Protein AF-A0AAW6BMZ1-F1 (afdb_monomer)

Sequence (115 aa):
MEERTIYSEIKEWLLESYFMSCRDRRNSEDGWTHESIVADIYDGYTSSFNYPIEYLMLEVVALVLVGGWYPAQVEYHQKEISRLLTENKLDNLLAVVPKEEAEELLHDMNILKLI

Solvent-accessible surface area (backbone atoms only — not comparable to full-atom values): 6854 Å² total; per-residue (Å²): 131,86,81,79,76,51,67,68,55,57,45,47,53,51,51,51,49,48,53,50,50,55,63,76,49,68,78,44,88,83,69,68,45,74,70,54,50,57,50,54,55,53,59,75,49,76,82,71,68,92,49,73,50,46,52,47,45,49,35,52,48,52,41,57,72,48,66,76,77,43,64,72,60,45,53,48,33,55,48,52,44,52,50,51,49,70,79,38,54,62,70,68,51,48,72,82,44,58,67,73,60,46,53,53,53,49,50,54,36,46,77,69,62,78,103

Mean predicted aligned error: 3.28 Å

Radius of gyration: 14.59 Å; Cα contacts (8 Å, |Δi|>4): 82; chains: 1; bounding box: 31×31×43 Å

Foldseek 3Di:
DDDFDFLVNLLVQLVVQLVVLCVVCVVVPVVDDSVNSLVVSLVVCPPVGDALLVVLSSLLSSLVVCVCVDVVSNVVSLVSNVVSCVVDPPCRSCVPPDPVRVVVSVVSCVVVVSD

Structure (mmCIF, N/CA/C/O backbone):
data_AF-A0AAW6BMZ1-F1
#
_entry.id   AF-A0AAW6BMZ1-F1
#
loop_
_atom_site.group_PDB
_atom_site.id
_atom_site.type_symbol
_atom_site.label_atom_id
_atom_site.label_alt_id
_atom_site.label_comp_id
_atom_site.label_asym_id
_atom_site.label_entity_id
_atom_site.label_seq_id
_atom_site.pdbx_PDB_ins_code
_atom_site.Cartn_x
_atom_site.Cartn_y
_atom_site.Cartn_z
_atom_site.occupancy
_atom_site.B_iso_or_equiv
_atom_site.auth_seq_id
_atom_site.auth_comp_id
_atom_site.auth_asym_id
_atom_site.auth_atom_id
_atom_site.pdbx_PDB_model_num
ATOM 1 N N . MET A 1 1 ? -9.159 19.387 14.953 1.00 52.38 1 MET A N 1
ATOM 2 C CA . MET A 1 1 ? -8.662 18.016 14.758 1.00 52.38 1 MET A CA 1
ATOM 3 C C . MET A 1 1 ? -8.776 17.788 13.274 1.00 52.38 1 MET A C 1
ATOM 5 O O . MET A 1 1 ? -9.849 18.061 12.752 1.00 52.38 1 MET A O 1
ATOM 9 N N . GLU A 1 2 ? -7.665 17.505 12.606 1.00 67.38 2 GLU A N 1
ATOM 10 C CA . GLU A 1 2 ? -7.680 17.269 11.163 1.00 67.38 2 GLU A CA 1
ATOM 11 C C . GLU A 1 2 ? -8.430 15.961 10.901 1.00 67.38 2 GLU A C 1
ATOM 13 O O . GLU A 1 2 ? -8.359 15.035 11.713 1.00 67.38 2 GLU A O 1
ATOM 18 N N . GLU A 1 3 ? -9.245 15.934 9.853 1.00 86.56 3 GLU A N 1
ATOM 19 C CA . GLU A 1 3 ? -9.957 14.721 9.469 1.00 86.56 3 GLU A CA 1
ATOM 20 C C . GLU A 1 3 ? -8.964 13.767 8.805 1.00 86.56 3 GLU A C 1
ATOM 22 O O . GLU A 1 3 ? -8.056 14.195 8.094 1.00 86.56 3 GLU A O 1
ATOM 27 N N . ARG A 1 4 ? -9.094 12.479 9.109 1.00 94.69 4 ARG A N 1
ATOM 28 C CA . ARG A 1 4 ? -8.244 11.440 8.539 1.00 94.69 4 ARG A CA 1
ATOM 29 C C . ARG A 1 4 ? -8.700 11.142 7.112 1.00 94.69 4 ARG A C 1
ATOM 31 O O . ARG A 1 4 ? -9.897 11.006 6.887 1.00 94.69 4 ARG A O 1
ATOM 38 N N . THR A 1 5 ? -7.760 10.940 6.201 1.00 96.94 5 THR A N 1
ATOM 39 C CA . THR A 1 5 ? -8.020 10.445 4.844 1.00 96.94 5 THR A CA 1
ATOM 40 C C . THR A 1 5 ? -8.558 9.020 4.906 1.00 96.94 5 THR A C 1
ATOM 42 O O . THR A 1 5 ? -7.949 8.164 5.554 1.00 96.94 5 THR A O 1
ATOM 45 N N . ILE A 1 6 ? -9.679 8.740 4.243 1.00 97.44 6 ILE A N 1
ATOM 46 C CA . ILE A 1 6 ? -10.282 7.400 4.265 1.00 97.44 6 ILE A CA 1
ATOM 47 C C . ILE A 1 6 ? -9.643 6.464 3.227 1.00 97.44 6 ILE A C 1
ATOM 49 O O . ILE A 1 6 ? -8.981 6.881 2.279 1.00 97.44 6 ILE A O 1
ATOM 53 N N . TYR A 1 7 ? -9.836 5.161 3.402 1.00 98.44 7 TYR A N 1
ATOM 54 C CA . TYR A 1 7 ? -9.184 4.100 2.648 1.00 98.44 7 TYR A CA 1
ATOM 55 C C . TYR A 1 7 ? -9.493 4.180 1.157 1.00 98.44 7 TYR A C 1
ATOM 57 O O . TYR A 1 7 ? -8.595 4.035 0.326 1.00 98.44 7 TYR A O 1
ATOM 65 N N 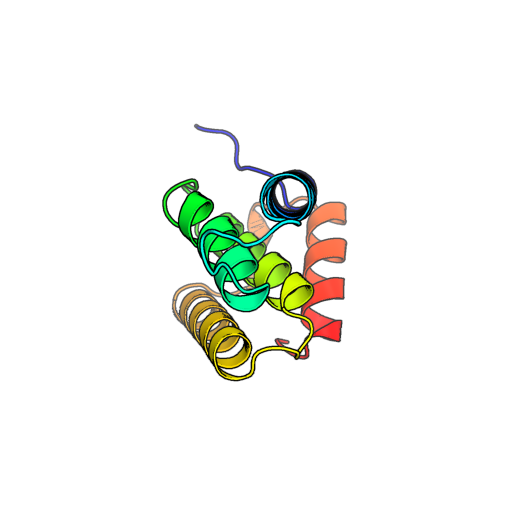. SER A 1 8 ? -10.754 4.456 0.821 1.00 97.88 8 SER A N 1
ATOM 66 C CA . SER A 1 8 ? -11.201 4.617 -0.559 1.00 97.88 8 SER A CA 1
ATOM 67 C C . SER A 1 8 ? -10.571 5.832 -1.237 1.00 97.88 8 SER A C 1
ATOM 69 O O . SER A 1 8 ? -10.238 5.738 -2.413 1.00 97.88 8 SER A O 1
ATOM 71 N N . GLU A 1 9 ? -10.344 6.932 -0.512 1.00 98.06 9 GLU A N 1
ATOM 72 C CA . GLU A 1 9 ? -9.661 8.119 -1.046 1.00 98.06 9 GLU A CA 1
ATOM 73 C C . GLU A 1 9 ? -8.193 7.813 -1.346 1.00 98.06 9 GLU A C 1
ATOM 75 O O . GLU A 1 9 ? -7.727 8.077 -2.449 1.00 98.06 9 GLU A O 1
ATOM 80 N N . ILE A 1 10 ? -7.476 7.172 -0.413 1.00 98.44 10 ILE A N 1
ATOM 81 C CA . ILE A 1 10 ? -6.082 6.751 -0.636 1.00 98.44 10 ILE A CA 1
ATOM 82 C C . ILE A 1 10 ? -5.999 5.819 -1.855 1.00 98.44 10 ILE A C 1
ATOM 84 O O . ILE A 1 10 ? -5.132 5.981 -2.715 1.00 98.44 10 ILE A O 1
ATOM 88 N N . LYS A 1 11 ? -6.931 4.864 -1.962 1.00 98.19 11 LYS A N 1
ATOM 89 C CA . LYS A 1 11 ? -7.040 3.943 -3.099 1.00 98.19 11 LYS A CA 1
ATOM 90 C C . LYS A 1 11 ? -7.277 4.689 -4.415 1.00 98.19 11 LYS A C 1
ATOM 92 O O . LYS A 1 11 ? -6.589 4.412 -5.395 1.00 98.19 11 LYS A O 1
ATOM 97 N N . GLU A 1 12 ? -8.212 5.635 -4.440 1.00 98.31 12 GLU A N 1
ATOM 98 C CA . GLU A 1 12 ? -8.522 6.456 -5.614 1.00 98.31 12 GLU A CA 1
ATOM 99 C C . GLU A 1 12 ? -7.322 7.304 -6.045 1.00 98.31 12 GLU A C 1
ATOM 101 O O . GLU A 1 12 ? -6.945 7.271 -7.215 1.00 98.31 12 GLU A O 1
ATOM 106 N N . TRP A 1 13 ? -6.658 7.977 -5.104 1.00 98.00 13 TRP A N 1
ATOM 107 C CA . TRP A 1 13 ? -5.495 8.822 -5.378 1.00 98.00 13 TRP A CA 1
ATOM 108 C C . TRP A 1 13 ? -4.332 8.041 -5.992 1.00 98.00 13 TRP A C 1
ATOM 110 O O . TRP A 1 13 ? -3.732 8.485 -6.977 1.00 98.00 13 TRP A O 1
ATOM 120 N N . LEU A 1 14 ? -4.028 6.858 -5.449 1.00 97.88 14 LEU A N 1
ATOM 121 C CA . LEU A 1 14 ? -2.978 6.000 -5.994 1.00 97.88 14 LEU A CA 1
ATOM 122 C C . LEU A 1 14 ? -3.359 5.456 -7.378 1.00 97.88 14 LEU A C 1
ATOM 124 O O . LEU A 1 14 ? -2.512 5.435 -8.270 1.00 97.88 14 LEU A O 1
ATOM 128 N N . LEU A 1 15 ? -4.616 5.051 -7.588 1.00 97.75 15 LEU A N 1
ATOM 129 C CA . LEU A 1 15 ? -5.091 4.551 -8.884 1.00 97.75 15 LEU A CA 1
ATOM 130 C C . LEU A 1 15 ? -5.109 5.637 -9.965 1.00 97.75 15 LEU A C 1
ATOM 132 O O . LEU A 1 15 ? -4.737 5.367 -11.110 1.00 97.75 15 LEU A O 1
ATOM 136 N N . GLU A 1 16 ? -5.511 6.859 -9.620 1.00 98.00 16 GLU A N 1
ATOM 137 C CA . GLU A 1 16 ? -5.494 7.992 -10.541 1.00 98.00 16 GLU A CA 1
ATOM 138 C C . GLU A 1 16 ? -4.054 8.363 -10.910 1.00 98.00 16 GLU A C 1
ATOM 140 O O . GLU A 1 16 ? -3.722 8.458 -12.095 1.00 98.00 16 GLU A O 1
ATOM 145 N N . SER A 1 17 ? -3.168 8.472 -9.914 1.00 97.19 17 SER A N 1
ATOM 146 C CA . SER A 1 17 ? -1.738 8.728 -10.126 1.00 97.19 17 SER A CA 1
ATOM 147 C C . SER A 1 17 ? -1.081 7.639 -10.971 1.00 97.19 17 SER A C 1
ATOM 149 O O . SER A 1 17 ? -0.308 7.938 -11.884 1.00 97.19 17 SER A O 1
ATOM 151 N N . TYR A 1 18 ? -1.441 6.378 -10.731 1.00 95.88 18 TYR A N 1
ATOM 152 C CA . TYR A 1 18 ? -1.023 5.236 -11.536 1.00 95.88 18 TYR A CA 1
ATOM 153 C C . TYR A 1 18 ? -1.461 5.357 -12.988 1.00 95.88 18 TYR A C 1
ATOM 155 O O . TYR A 1 18 ? -0.628 5.311 -13.898 1.00 95.88 18 TYR A O 1
ATOM 163 N N . PHE A 1 19 ? -2.750 5.594 -13.218 1.00 96.19 19 PHE A N 1
ATOM 164 C CA . PHE A 1 19 ? -3.287 5.754 -14.560 1.00 96.19 19 PHE A CA 1
ATOM 165 C C . PHE A 1 19 ? -2.616 6.911 -15.314 1.00 96.19 19 PHE A C 1
ATOM 167 O O . PHE A 1 19 ? -2.193 6.738 -16.461 1.00 96.19 19 PHE A O 1
ATOM 174 N N . MET A 1 20 ? -2.480 8.078 -14.674 1.00 95.50 20 MET A N 1
ATOM 175 C CA . MET A 1 20 ? -1.836 9.253 -15.266 1.00 95.50 20 MET A CA 1
ATOM 176 C 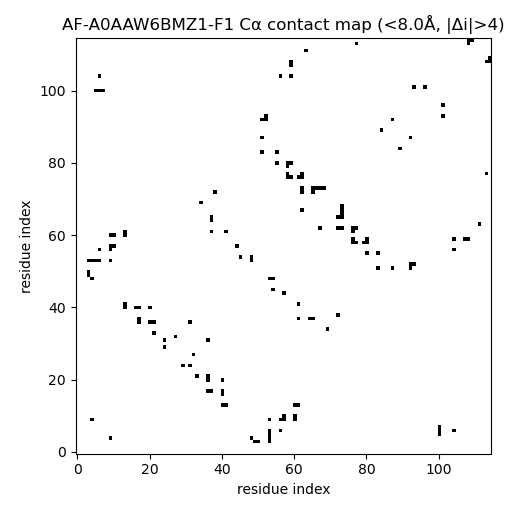C . MET A 1 20 ? -0.367 8.989 -15.595 1.00 95.50 20 MET A C 1
ATOM 178 O O . MET A 1 20 ? 0.064 9.259 -16.714 1.00 95.50 20 MET A O 1
ATOM 182 N N . SER A 1 21 ? 0.384 8.385 -14.675 1.00 93.44 21 SER A N 1
ATOM 183 C CA . SER A 1 21 ? 1.811 8.107 -14.869 1.00 93.44 21 SER A CA 1
ATOM 184 C C . SER A 1 21 ? 2.046 7.109 -16.001 1.00 93.44 21 SER A C 1
ATOM 186 O O . SER A 1 21 ? 2.915 7.325 -16.848 1.00 93.44 21 SER A O 1
ATOM 188 N N . CYS A 1 22 ? 1.234 6.051 -16.087 1.00 91.81 22 CYS A N 1
ATOM 189 C CA . CYS A 1 22 ? 1.277 5.114 -17.208 1.00 91.81 22 CYS A CA 1
ATOM 190 C C . CYS A 1 22 ? 0.916 5.782 -18.545 1.00 91.81 22 CYS A C 1
ATOM 192 O O . CYS A 1 22 ? 1.537 5.478 -19.566 1.00 91.81 22 CYS A O 1
ATOM 194 N N . ARG A 1 23 ? -0.074 6.687 -18.561 1.00 92.56 23 ARG A N 1
ATOM 195 C CA . ARG A 1 23 ? -0.472 7.442 -19.761 1.00 92.56 23 ARG A CA 1
ATOM 196 C C . ARG A 1 23 ? 0.657 8.351 -20.240 1.00 92.56 23 ARG A C 1
ATOM 198 O O . ARG A 1 23 ? 0.988 8.331 -21.426 1.00 92.56 23 ARG A O 1
ATOM 205 N N . ASP A 1 24 ? 1.234 9.123 -19.329 1.00 90.69 24 ASP A N 1
ATOM 206 C CA . ASP A 1 24 ? 2.148 10.215 -19.661 1.00 90.69 24 ASP A CA 1
ATOM 207 C C . ASP A 1 24 ? 3.562 9.703 -19.977 1.00 90.69 24 ASP A C 1
ATOM 209 O O . ASP A 1 24 ? 4.262 10.291 -20.799 1.00 90.69 24 ASP A O 1
ATOM 213 N N . ARG A 1 25 ? 3.954 8.547 -19.421 1.00 87.56 25 ARG A N 1
ATOM 214 C CA . ARG A 1 25 ? 5.279 7.928 -19.626 1.00 87.56 25 ARG A CA 1
ATOM 215 C C . ARG A 1 25 ? 5.289 6.793 -20.661 1.00 87.56 25 ARG A C 1
ATOM 217 O O . ARG A 1 25 ? 6.297 6.112 -20.837 1.00 87.56 25 ARG A O 1
ATOM 224 N N . ARG A 1 26 ? 4.189 6.595 -21.402 1.00 72.50 26 ARG A N 1
ATOM 225 C CA . ARG A 1 26 ? 4.004 5.492 -22.371 1.00 72.50 26 ARG A CA 1
ATOM 226 C C . ARG A 1 26 ? 5.092 5.395 -23.450 1.00 72.50 26 ARG A C 1
ATOM 228 O O . ARG A 1 26 ? 5.344 4.300 -23.947 1.00 72.50 26 ARG A O 1
ATOM 235 N N . ASN A 1 27 ? 5.695 6.517 -23.843 1.00 68.75 27 ASN A N 1
ATOM 236 C CA . ASN A 1 27 ? 6.664 6.564 -24.943 1.00 68.75 27 ASN A CA 1
ATOM 237 C C . ASN A 1 27 ? 8.133 6.499 -24.492 1.00 68.75 27 ASN A C 1
ATOM 239 O O . ASN A 1 27 ? 8.998 6.623 -25.347 1.00 68.75 27 ASN A O 1
ATOM 243 N N . SER A 1 28 ? 8.390 6.308 -23.191 1.00 61.47 28 SER A N 1
ATOM 244 C CA . SER A 1 28 ? 9.656 5.966 -22.511 1.00 61.47 28 SER A CA 1
ATOM 245 C C . SER A 1 28 ? 11.002 6.386 -23.139 1.00 61.47 28 SER A C 1
ATOM 247 O O . SER A 1 28 ? 12.006 5.698 -22.938 1.00 61.47 28 SER A O 1
ATOM 249 N N . GLU A 1 29 ? 11.088 7.501 -23.870 1.00 70.62 29 GLU A N 1
ATOM 250 C CA . GLU A 1 29 ? 12.375 8.087 -24.284 1.00 70.62 29 GLU A CA 1
ATOM 251 C C . GLU A 1 29 ? 13.201 8.521 -23.056 1.00 70.62 29 GLU A C 1
ATOM 253 O O . GLU A 1 29 ? 14.415 8.689 -23.139 1.00 70.62 29 GLU A O 1
ATOM 258 N N . ASP A 1 30 ? 12.542 8.642 -21.901 1.00 75.38 30 ASP A N 1
ATOM 259 C CA . ASP A 1 30 ? 13.084 8.978 -20.588 1.00 75.38 30 ASP A CA 1
ATOM 260 C C . ASP A 1 30 ? 13.512 7.754 -19.745 1.00 75.38 30 ASP A C 1
ATOM 262 O O . ASP A 1 30 ? 14.036 7.930 -18.645 1.00 75.38 30 ASP A O 1
ATOM 266 N N . GLY A 1 31 ? 13.331 6.522 -20.245 1.00 85.31 31 GLY A N 1
ATOM 267 C CA . GLY A 1 31 ? 13.827 5.291 -19.612 1.00 85.31 31 GLY A CA 1
ATOM 268 C C . GLY A 1 31 ? 13.019 4.777 -18.415 1.00 85.31 31 GLY A C 1
ATOM 269 O O . GLY A 1 31 ? 13.492 3.893 -17.700 1.00 85.31 31 GLY A O 1
ATOM 270 N N . TRP A 1 32 ? 11.811 5.295 -18.185 1.00 91.31 32 TRP A N 1
ATOM 271 C CA . TRP A 1 32 ? 10.979 4.872 -17.060 1.00 91.31 32 TRP A CA 1
ATOM 272 C C . TRP A 1 32 ? 10.426 3.459 -17.245 1.00 91.31 32 TRP A C 1
ATOM 274 O O . TRP A 1 32 ? 9.789 3.135 -18.248 1.00 91.31 32 TRP A O 1
ATOM 284 N N . THR A 1 33 ? 10.641 2.613 -16.239 1.00 91.38 33 THR A N 1
ATOM 285 C CA . THR A 1 33 ? 10.030 1.283 -16.171 1.00 91.38 33 THR A CA 1
ATOM 286 C C . THR A 1 33 ? 8.712 1.347 -15.406 1.00 91.38 33 THR A C 1
ATOM 288 O O . THR A 1 33 ? 8.489 2.261 -14.613 1.00 91.38 33 THR A O 1
ATOM 291 N N . HIS A 1 34 ? 7.845 0.349 -15.587 1.00 91.38 34 HIS A N 1
ATOM 292 C CA . HIS A 1 34 ? 6.636 0.238 -14.768 1.00 91.38 34 HIS A CA 1
ATOM 293 C C . HIS A 1 34 ? 6.965 0.108 -13.267 1.00 91.38 34 HIS A C 1
ATOM 295 O O . HIS A 1 34 ? 6.272 0.693 -12.443 1.00 91.38 34 HIS A O 1
ATOM 301 N N . GLU A 1 35 ? 8.065 -0.565 -12.914 1.00 93.50 35 GLU A N 1
ATOM 302 C CA . GLU A 1 35 ? 8.562 -0.631 -11.532 1.00 93.50 35 GLU A CA 1
ATOM 303 C C . GLU A 1 35 ? 8.886 0.768 -10.981 1.00 93.50 35 GLU A C 1
ATOM 305 O O . GLU A 1 35 ? 8.466 1.117 -9.879 1.00 93.50 35 GLU A O 1
ATOM 310 N N . SER A 1 36 ? 9.581 1.595 -11.769 1.00 93.00 36 SER A N 1
ATOM 311 C CA . SER A 1 36 ? 9.912 2.978 -11.401 1.00 93.00 36 SER A CA 1
ATOM 312 C C . SER A 1 36 ? 8.668 3.856 -11.279 1.00 93.00 36 SER A C 1
ATOM 314 O O . SER A 1 36 ? 8.611 4.696 -10.392 1.00 93.00 36 SER A O 1
ATOM 316 N N . ILE A 1 37 ? 7.667 3.646 -12.140 1.00 93.31 37 ILE A N 1
ATOM 317 C CA . ILE A 1 37 ? 6.385 4.357 -12.075 1.00 93.31 37 ILE A CA 1
ATOM 318 C C . ILE A 1 37 ? 5.681 4.074 -10.748 1.00 93.31 37 ILE A C 1
ATOM 320 O O . ILE A 1 37 ? 5.294 5.009 -10.057 1.00 93.31 37 ILE A O 1
ATOM 324 N N . VAL A 1 38 ? 5.539 2.799 -10.377 1.00 94.19 38 VAL A N 1
ATOM 325 C CA . VAL A 1 38 ? 4.868 2.419 -9.125 1.00 94.19 38 VAL A CA 1
ATOM 326 C C . VAL A 1 38 ? 5.621 2.959 -7.905 1.00 94.19 38 VAL A C 1
ATOM 328 O O . VAL A 1 38 ? 4.987 3.458 -6.978 1.00 94.19 38 VAL A O 1
ATOM 331 N N . ALA A 1 39 ? 6.959 2.946 -7.935 1.00 95.50 39 ALA A N 1
ATOM 332 C CA . ALA A 1 39 ? 7.778 3.531 -6.873 1.00 95.50 39 ALA A CA 1
ATOM 333 C C . ALA A 1 39 ? 7.589 5.052 -6.735 1.00 95.50 39 ALA A C 1
ATOM 335 O O . ALA A 1 39 ? 7.428 5.536 -5.622 1.00 95.50 39 ALA A O 1
ATOM 336 N N . ASP A 1 40 ? 7.587 5.792 -7.846 1.00 95.56 40 ASP A N 1
ATOM 337 C CA . ASP A 1 40 ? 7.423 7.257 -7.882 1.00 95.56 40 ASP A CA 1
ATOM 338 C C . ASP A 1 40 ? 6.045 7.692 -7.375 1.00 95.56 40 ASP A C 1
ATOM 340 O O . ASP A 1 40 ? 5.931 8.645 -6.608 1.00 95.56 40 ASP A O 1
ATOM 344 N N . ILE A 1 41 ? 4.998 6.938 -7.726 1.00 95.81 41 ILE A N 1
ATOM 345 C CA . ILE A 1 41 ? 3.650 7.168 -7.195 1.00 95.81 41 ILE A CA 1
ATOM 346 C C . ILE A 1 41 ? 3.644 6.994 -5.681 1.00 95.81 41 ILE A C 1
ATOM 348 O O . ILE A 1 41 ? 3.160 7.877 -4.984 1.00 95.81 41 ILE A O 1
ATOM 352 N N . TYR A 1 42 ? 4.178 5.881 -5.171 1.00 97.50 42 TYR A N 1
ATOM 353 C CA . TYR A 1 42 ? 4.236 5.632 -3.731 1.00 97.50 42 TYR A CA 1
ATOM 354 C C . TYR A 1 42 ? 5.037 6.718 -2.996 1.00 97.50 42 TYR A C 1
ATOM 356 O O . TYR A 1 42 ? 4.547 7.252 -1.999 1.00 97.50 42 TYR A O 1
ATOM 364 N N . ASP A 1 43 ? 6.212 7.096 -3.514 1.00 97.12 43 ASP A N 1
ATOM 365 C CA . ASP A 1 43 ? 7.089 8.117 -2.921 1.00 97.12 43 ASP A CA 1
ATOM 366 C C . ASP A 1 43 ? 6.353 9.448 -2.704 1.00 97.12 43 ASP A C 1
ATOM 368 O O . ASP A 1 43 ? 6.450 10.042 -1.628 1.00 97.12 43 ASP A O 1
ATOM 372 N N . GLY A 1 44 ? 5.506 9.843 -3.664 1.00 96.75 44 GLY A N 1
ATOM 373 C CA . GLY A 1 44 ? 4.670 11.044 -3.592 1.00 96.75 44 GLY A CA 1
ATOM 374 C C . GLY A 1 44 ? 3.670 11.091 -2.426 1.00 96.75 44 GLY A C 1
ATOM 375 O O . GLY A 1 44 ? 3.177 12.173 -2.101 1.00 96.75 44 GLY A O 1
ATOM 376 N N . TYR A 1 45 ? 3.384 9.961 -1.768 1.00 97.06 45 TYR A N 1
ATOM 377 C CA . TYR A 1 45 ? 2.472 9.886 -0.618 1.00 97.06 45 TYR A CA 1
ATOM 378 C C . TYR A 1 45 ? 3.158 9.574 0.722 1.00 97.06 45 TYR A C 1
ATOM 380 O O . TYR A 1 45 ? 2.500 9.606 1.764 1.00 97.06 45 TYR A O 1
ATOM 388 N N . THR A 1 46 ? 4.472 9.331 0.740 1.00 94.69 46 THR A N 1
ATOM 389 C CA . THR A 1 46 ? 5.214 8.904 1.949 1.00 94.69 46 THR A CA 1
ATOM 390 C C . THR A 1 46 ? 5.256 9.932 3.083 1.00 94.69 46 THR A C 1
ATOM 392 O O . THR A 1 46 ? 5.578 9.582 4.217 1.00 94.69 46 THR A O 1
ATOM 395 N N . SER A 1 47 ? 4.910 11.191 2.812 1.00 93.62 47 SER A N 1
ATOM 396 C CA . SER A 1 47 ? 4.825 12.263 3.811 1.00 93.62 47 SER A CA 1
ATOM 397 C C . SER A 1 47 ? 3.468 12.972 3.818 1.00 93.62 47 SER A C 1
ATOM 399 O O . SER A 1 47 ? 3.375 14.108 4.284 1.00 93.62 47 SER A O 1
ATOM 401 N N . SER A 1 48 ? 2.436 12.346 3.250 1.00 94.25 48 SER A N 1
ATOM 402 C CA . SER A 1 48 ? 1.154 13.005 2.955 1.00 94.25 48 SER A CA 1
ATOM 403 C C . SER A 1 48 ? 0.090 12.803 4.034 1.00 94.25 48 SER A C 1
ATOM 405 O O . SER A 1 48 ? -1.005 13.344 3.915 1.00 94.25 48 SER A O 1
ATOM 407 N N . PHE A 1 49 ? 0.403 12.044 5.087 1.00 95.94 49 PHE A N 1
ATOM 408 C CA . PHE A 1 49 ? -0.568 11.605 6.086 1.00 95.94 49 PHE A CA 1
ATOM 409 C C . PHE A 1 49 ? -0.145 11.936 7.521 1.00 95.94 49 PHE A C 1
ATOM 411 O O . PHE A 1 49 ? 1.038 12.092 7.833 1.00 95.94 49 PHE A O 1
ATOM 418 N N . ASN A 1 50 ? -1.121 12.002 8.422 1.00 94.81 50 ASN A N 1
ATOM 419 C CA . ASN A 1 50 ? -0.926 12.417 9.812 1.00 94.81 50 ASN A CA 1
ATOM 420 C C . ASN A 1 50 ? -1.080 11.259 10.808 1.00 94.81 50 ASN A C 1
ATOM 422 O O . ASN A 1 50 ? -0.576 11.332 11.932 1.00 94.81 50 ASN A O 1
ATOM 426 N N . TYR A 1 51 ? -1.779 10.193 10.419 1.00 95.81 51 TYR A N 1
ATOM 427 C CA . TYR A 1 51 ? -2.175 9.099 11.296 1.00 95.81 51 TYR A CA 1
ATOM 428 C C . TYR A 1 51 ? -1.549 7.764 10.858 1.00 95.81 51 TYR A C 1
ATOM 430 O O . TYR A 1 51 ? -1.576 7.430 9.675 1.00 95.81 51 TYR A O 1
ATOM 438 N N . PRO A 1 52 ? -1.058 6.919 11.790 1.00 97.00 52 PRO A N 1
ATOM 439 C CA . PRO A 1 52 ? -0.446 5.627 11.450 1.00 97.00 52 PRO A CA 1
ATOM 440 C C . PRO A 1 52 ? -1.335 4.684 10.624 1.00 97.00 52 PRO A C 1
ATOM 442 O O . PRO A 1 52 ? -0.837 3.909 9.814 1.00 97.00 52 PRO A O 1
ATOM 445 N N . ILE A 1 53 ? -2.654 4.756 10.806 1.00 97.88 53 ILE A N 1
ATOM 446 C CA . ILE A 1 53 ? -3.621 3.967 10.034 1.00 97.88 53 ILE A CA 1
ATOM 447 C C . ILE A 1 53 ? -3.684 4.404 8.557 1.00 97.88 53 ILE A C 1
ATOM 449 O O . ILE A 1 53 ? -3.887 3.557 7.697 1.00 97.88 53 ILE A O 1
ATOM 453 N N . GLU A 1 54 ? -3.446 5.681 8.235 1.00 98.38 54 GLU A N 1
ATOM 454 C CA . GLU A 1 54 ? -3.362 6.150 6.841 1.00 98.38 54 GLU A CA 1
ATOM 455 C C . GLU A 1 54 ? -2.118 5.585 6.154 1.00 98.38 54 GLU A C 1
ATOM 457 O O . GLU A 1 54 ? -2.199 5.123 5.022 1.00 98.38 54 GLU A O 1
ATOM 462 N N . TYR A 1 55 ? -0.988 5.535 6.865 1.00 98.44 55 TYR A N 1
ATOM 463 C CA . TYR A 1 55 ? 0.218 4.882 6.361 1.00 98.44 55 TYR A CA 1
ATOM 464 C C . TYR A 1 55 ? 0.010 3.377 6.174 1.00 98.44 55 TYR A C 1
ATOM 466 O O . TYR A 1 55 ? 0.392 2.840 5.143 1.00 98.44 55 TYR A O 1
ATOM 474 N N . LEU A 1 56 ? -0.672 2.692 7.101 1.00 98.62 56 LEU A N 1
ATOM 475 C CA . LEU A 1 56 ? -1.020 1.278 6.909 1.00 98.62 56 LEU A CA 1
ATOM 476 C C . LEU A 1 56 ? -1.882 1.081 5.652 1.00 98.62 56 LEU A C 1
ATOM 478 O O . LEU A 1 56 ? -1.635 0.168 4.870 1.00 98.62 56 LEU A O 1
ATOM 482 N N . MET A 1 57 ? -2.873 1.946 5.447 1.00 98.62 57 MET A N 1
ATOM 483 C CA . MET A 1 57 ? -3.722 1.940 4.258 1.00 98.62 57 MET A CA 1
ATOM 484 C C . MET A 1 57 ? -2.926 2.172 2.972 1.00 98.62 57 MET A C 1
ATOM 486 O O . MET A 1 57 ? -3.112 1.422 2.014 1.00 98.62 57 MET A O 1
ATOM 490 N N . LEU A 1 58 ? -2.022 3.159 2.964 1.00 98.69 58 LEU A N 1
ATOM 491 C CA . LEU A 1 58 ? -1.113 3.431 1.851 1.00 98.69 58 LEU A CA 1
ATOM 492 C C . LEU A 1 58 ? -0.305 2.184 1.486 1.00 98.69 58 LEU A C 1
ATOM 494 O O . LEU A 1 58 ? -0.309 1.778 0.326 1.00 98.69 58 LEU A O 1
ATOM 498 N N . GLU A 1 59 ? 0.342 1.554 2.469 1.00 98.56 59 GLU A N 1
ATOM 499 C CA . GLU A 1 59 ? 1.159 0.364 2.231 1.00 98.56 59 GLU A CA 1
ATOM 500 C C . GLU A 1 59 ? 0.341 -0.805 1.676 1.00 98.56 59 GLU A C 1
ATOM 502 O O . GLU A 1 59 ? 0.797 -1.517 0.781 1.00 98.56 59 GLU A O 1
ATOM 507 N N . VAL A 1 60 ? -0.885 -1.003 2.174 1.00 98.44 60 VAL A N 1
ATOM 508 C CA . VAL A 1 60 ? -1.777 -2.051 1.665 1.00 98.44 60 VAL A CA 1
ATOM 509 C C . VAL A 1 60 ? -2.140 -1.779 0.205 1.00 98.44 60 VAL A C 1
ATOM 511 O O . VAL A 1 60 ? -2.009 -2.682 -0.619 1.00 98.44 60 VAL A O 1
ATOM 514 N N . VAL A 1 61 ? -2.543 -0.552 -0.153 1.00 98.31 61 VAL A N 1
ATOM 515 C CA . VAL A 1 61 ? -2.864 -0.208 -1.552 1.00 98.31 61 VAL A CA 1
ATOM 516 C C . VAL A 1 61 ? -1.634 -0.352 -2.449 1.00 98.31 61 VAL A C 1
ATOM 518 O O . VAL A 1 61 ? -1.731 -0.948 -3.522 1.00 98.31 61 VAL A O 1
ATOM 521 N N . ALA A 1 62 ? -0.472 0.140 -2.017 1.00 97.81 62 ALA A N 1
ATOM 522 C CA . ALA A 1 62 ? 0.769 0.032 -2.779 1.00 97.81 62 ALA A CA 1
ATOM 523 C C . ALA A 1 62 ? 1.152 -1.437 -3.026 1.00 97.81 62 ALA A C 1
ATOM 525 O O . ALA A 1 62 ? 1.452 -1.824 -4.157 1.00 97.81 62 ALA A O 1
ATOM 526 N N . LEU A 1 63 ? 1.035 -2.292 -2.005 1.00 97.81 63 LEU A N 1
ATOM 527 C CA . LEU A 1 63 ? 1.285 -3.725 -2.135 1.00 97.81 63 LEU A CA 1
ATOM 528 C C . LEU A 1 63 ? 0.303 -4.407 -3.105 1.00 97.81 63 LEU A C 1
ATOM 530 O O . LEU A 1 63 ? 0.725 -5.256 -3.896 1.00 97.81 63 LEU A O 1
ATOM 534 N N . VAL A 1 64 ? -0.979 -4.015 -3.101 1.00 96.75 64 VAL A N 1
ATOM 535 C CA . VAL A 1 64 ? -1.961 -4.477 -4.102 1.00 96.75 64 VAL A CA 1
ATOM 536 C C . VAL A 1 64 ? -1.529 -4.076 -5.514 1.00 96.75 64 VAL A C 1
ATOM 538 O O . VAL A 1 64 ? -1.539 -4.924 -6.407 1.00 96.75 64 VAL A O 1
ATOM 541 N N . LEU A 1 65 ? -1.122 -2.820 -5.725 1.00 94.00 65 LEU A N 1
ATOM 542 C CA . LEU A 1 65 ? -0.727 -2.311 -7.045 1.00 94.00 65 LEU A CA 1
ATOM 543 C C . LEU A 1 65 ? 0.526 -2.988 -7.600 1.00 94.00 65 LEU A C 1
ATOM 545 O O . LEU A 1 65 ? 0.597 -3.267 -8.796 1.00 94.00 65 LEU A O 1
ATOM 549 N N . VAL A 1 66 ? 1.497 -3.302 -6.741 1.00 92.94 66 VAL A N 1
ATOM 550 C CA . VAL A 1 66 ? 2.682 -4.068 -7.146 1.00 92.94 66 VAL A CA 1
ATOM 551 C C . VAL A 1 66 ? 2.305 -5.508 -7.520 1.00 92.94 66 VAL A C 1
ATOM 553 O O . VAL A 1 66 ? 2.983 -6.121 -8.344 1.00 92.94 66 VAL A O 1
ATOM 556 N N . GLY A 1 67 ? 1.237 -6.071 -6.941 1.00 80.94 67 GLY A N 1
ATOM 557 C CA . GLY A 1 67 ? 0.582 -7.310 -7.385 1.00 80.94 67 GLY A CA 1
ATOM 558 C C . GLY A 1 67 ? 1.468 -8.564 -7.430 1.00 80.94 67 GLY A C 1
ATOM 559 O O . GLY A 1 67 ? 1.128 -9.527 -8.116 1.00 80.94 67 GLY A O 1
ATOM 560 N N . GLY A 1 68 ? 2.638 -8.545 -6.784 1.00 86.25 68 GLY A N 1
ATOM 561 C CA . GLY A 1 68 ? 3.640 -9.615 -6.870 1.00 86.25 68 GLY A CA 1
ATOM 562 C C . GLY A 1 68 ? 4.652 -9.498 -8.021 1.00 86.25 68 GLY A C 1
ATOM 563 O O . GLY A 1 68 ? 5.493 -10.381 -8.168 1.00 86.25 68 GLY A O 1
ATOM 564 N N . TRP A 1 69 ? 4.597 -8.442 -8.835 1.00 91.31 69 TRP A N 1
ATOM 565 C CA . TRP A 1 69 ? 5.398 -8.311 -10.060 1.00 91.31 69 TRP A CA 1
ATOM 566 C C . TRP A 1 69 ? 6.852 -7.915 -9.774 1.00 91.31 69 TRP A C 1
ATOM 568 O O . TRP A 1 69 ? 7.749 -8.306 -10.521 1.00 91.31 69 TRP A O 1
ATOM 578 N N . TYR A 1 70 ? 7.089 -7.185 -8.679 1.00 94.94 70 TYR A N 1
ATOM 579 C CA . TYR A 1 70 ? 8.402 -6.657 -8.295 1.00 94.94 70 TYR A CA 1
ATOM 580 C C . TYR A 1 70 ? 8.788 -7.144 -6.897 1.00 94.94 70 TYR A C 1
ATOM 582 O O . TYR A 1 70 ? 8.411 -6.516 -5.907 1.00 94.94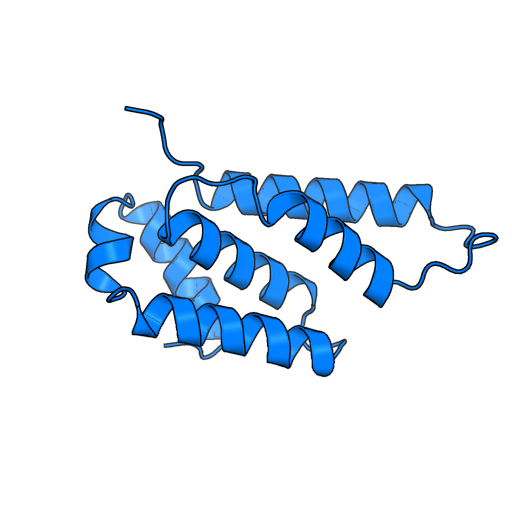 70 TYR A O 1
ATOM 590 N N . PRO A 1 71 ? 9.536 -8.260 -6.779 1.00 95.38 71 PRO A N 1
ATOM 591 C CA . PRO A 1 71 ? 9.826 -8.884 -5.488 1.00 95.38 71 PRO A CA 1
ATOM 592 C C . PRO A 1 71 ? 10.446 -7.941 -4.451 1.00 95.38 71 PRO A C 1
ATOM 594 O O . PRO A 1 71 ? 10.082 -8.009 -3.282 1.00 95.38 71 PRO A O 1
ATOM 597 N N . ALA A 1 72 ? 11.334 -7.035 -4.873 1.00 96.12 72 ALA A N 1
ATOM 598 C CA . ALA A 1 72 ? 11.960 -6.068 -3.972 1.00 96.12 72 ALA A CA 1
ATOM 599 C C . ALA A 1 72 ? 10.948 -5.060 -3.396 1.00 96.12 72 ALA A C 1
ATOM 601 O O . ALA A 1 72 ? 10.989 -4.770 -2.202 1.00 96.12 72 ALA A O 1
ATOM 602 N N . GLN A 1 73 ? 10.015 -4.563 -4.215 1.00 96.81 73 GLN A N 1
ATOM 603 C CA . GLN A 1 73 ? 8.957 -3.655 -3.757 1.00 96.81 73 GLN A CA 1
ATOM 604 C C . GLN A 1 73 ? 7.921 -4.384 -2.893 1.00 96.81 73 GLN A C 1
ATOM 606 O O . GLN A 1 73 ? 7.497 -3.859 -1.869 1.00 96.81 73 GLN A O 1
ATOM 611 N N . VAL A 1 74 ? 7.563 -5.625 -3.247 1.00 97.50 74 VAL A N 1
ATOM 612 C CA . VAL A 1 74 ? 6.698 -6.480 -2.413 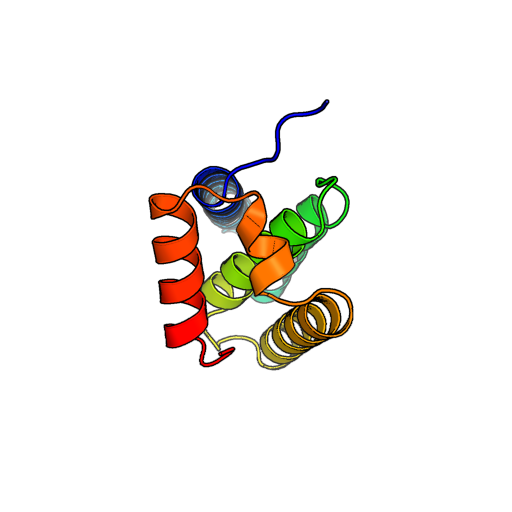1.00 97.50 74 VAL A CA 1
ATOM 613 C C . VAL A 1 74 ? 7.298 -6.650 -1.020 1.00 97.50 74 VAL A C 1
ATOM 615 O O . VAL A 1 74 ? 6.617 -6.415 -0.024 1.00 97.50 74 VAL A O 1
ATOM 618 N N . GLU A 1 75 ? 8.576 -7.030 -0.947 1.00 97.19 75 GLU A N 1
ATOM 619 C CA . GLU A 1 75 ? 9.281 -7.215 0.322 1.00 97.19 75 GLU A CA 1
ATOM 620 C C . GLU A 1 75 ? 9.344 -5.909 1.125 1.00 97.19 75 GLU A C 1
ATOM 622 O O . GLU A 1 75 ? 9.188 -5.932 2.346 1.00 97.19 75 GLU A O 1
ATOM 627 N N . TYR A 1 76 ? 9.552 -4.775 0.454 1.00 97.69 76 TYR A N 1
ATOM 628 C CA . TYR A 1 76 ? 9.560 -3.460 1.086 1.00 97.69 76 TYR A CA 1
ATOM 629 C C . TYR A 1 76 ? 8.213 -3.139 1.754 1.00 97.69 76 TYR A C 1
ATOM 631 O O . TYR A 1 76 ? 8.181 -2.942 2.968 1.00 97.69 76 TYR A O 1
ATOM 639 N N . HIS A 1 77 ? 7.101 -3.185 1.013 1.00 98.19 77 HIS A N 1
ATOM 640 C CA . HIS A 1 77 ? 5.782 -2.862 1.571 1.00 98.19 77 HIS A CA 1
ATOM 641 C C . HIS A 1 77 ? 5.375 -3.840 2.682 1.00 98.19 77 HIS A C 1
ATOM 643 O O . HIS A 1 77 ? 4.850 -3.441 3.718 1.00 98.19 77 HIS A O 1
ATOM 649 N N . GLN A 1 78 ? 5.694 -5.132 2.540 1.00 97.69 78 GLN A N 1
ATOM 650 C CA . GLN A 1 78 ? 5.461 -6.114 3.606 1.00 97.69 78 GLN A CA 1
ATOM 651 C C . GLN A 1 78 ? 6.239 -5.792 4.892 1.00 97.69 78 GLN A C 1
ATOM 653 O O . GLN A 1 78 ? 5.714 -5.987 5.995 1.00 97.69 78 GLN A O 1
ATOM 658 N N . LYS A 1 79 ? 7.477 -5.295 4.777 1.00 98.00 79 LYS A N 1
ATOM 659 C CA . LYS A 1 79 ? 8.276 -4.858 5.930 1.00 98.00 79 LYS A CA 1
ATOM 660 C C . LYS A 1 79 ? 7.693 -3.613 6.584 1.00 98.00 79 LYS A C 1
ATOM 662 O O . LYS A 1 79 ? 7.592 -3.601 7.809 1.00 98.00 79 LYS A O 1
ATOM 667 N N . GLU A 1 80 ? 7.271 -2.618 5.809 1.00 98.25 80 GLU A N 1
ATOM 668 C CA . GLU A 1 80 ? 6.658 -1.404 6.359 1.00 98.25 80 GLU A CA 1
ATOM 669 C C . GLU A 1 80 ? 5.329 -1.702 7.059 1.00 98.25 80 GLU A C 1
ATOM 671 O O . GLU A 1 80 ? 5.124 -1.269 8.193 1.00 98.25 80 GLU A O 1
ATOM 676 N N . ILE A 1 81 ? 4.482 -2.557 6.477 1.00 98.31 81 ILE A N 1
ATOM 677 C CA . ILE A 1 81 ? 3.258 -3.046 7.133 1.00 98.31 81 ILE A CA 1
ATOM 678 C C . ILE A 1 81 ? 3.599 -3.744 8.449 1.00 98.31 81 ILE A C 1
ATOM 680 O O . ILE A 1 81 ? 3.021 -3.437 9.493 1.00 98.31 81 ILE A O 1
ATOM 684 N N . SER A 1 82 ? 4.571 -4.659 8.429 1.00 97.94 82 SER A N 1
ATOM 685 C CA . SER A 1 82 ? 4.997 -5.381 9.633 1.00 97.94 82 SER A CA 1
ATOM 686 C C 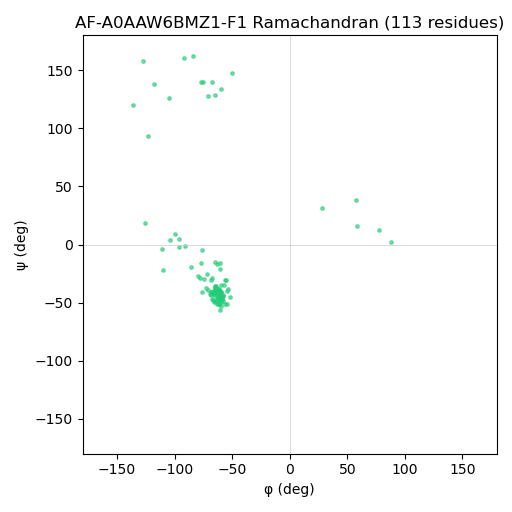. SER A 1 82 ? 5.519 -4.430 10.714 1.00 97.94 82 SER A C 1
ATOM 688 O O . SER A 1 82 ? 5.224 -4.613 11.899 1.00 97.94 82 SER A O 1
ATOM 690 N N . ARG A 1 83 ? 6.271 -3.395 10.321 1.00 98.19 83 ARG A N 1
ATOM 691 C CA . ARG A 1 83 ? 6.777 -2.352 11.218 1.00 98.19 83 ARG A CA 1
ATOM 692 C C . ARG A 1 83 ? 5.623 -1.570 11.847 1.00 98.19 83 ARG A C 1
ATOM 694 O O . ARG A 1 83 ? 5.552 -1.495 13.073 1.00 98.19 83 ARG A O 1
ATOM 701 N N . LEU A 1 84 ? 4.683 -1.076 11.038 1.00 98.12 84 LEU A N 1
ATOM 702 C CA . LEU A 1 84 ? 3.509 -0.328 11.500 1.00 98.12 84 LEU A CA 1
ATOM 703 C C . LEU A 1 84 ? 2.654 -1.136 12.484 1.00 98.12 84 LEU A C 1
ATOM 705 O O . LEU A 1 84 ? 2.258 -0.597 13.518 1.00 98.12 84 LEU A O 1
ATOM 709 N N . LEU A 1 85 ? 2.422 -2.422 12.201 1.00 97.19 85 LEU A N 1
ATOM 710 C CA . LEU A 1 85 ? 1.654 -3.331 13.062 1.00 97.19 85 LEU A CA 1
ATOM 711 C C . LEU A 1 85 ? 2.399 -3.731 14.348 1.00 97.19 85 LEU A C 1
ATOM 713 O O . LEU A 1 85 ? 1.775 -4.071 15.354 1.00 97.19 85 LEU A O 1
ATOM 717 N N . THR A 1 86 ? 3.733 -3.689 14.336 1.00 97.00 86 THR A N 1
ATOM 718 C CA . THR A 1 86 ? 4.552 -3.911 15.538 1.00 97.00 86 THR A CA 1
ATOM 719 C C . THR A 1 86 ? 4.533 -2.684 16.450 1.00 97.00 86 THR A C 1
ATOM 721 O O . THR A 1 86 ? 4.438 -2.816 17.670 1.00 97.00 86 THR A O 1
ATOM 724 N N . GLU A 1 87 ? 4.605 -1.488 15.867 1.00 97.38 87 GLU A N 1
ATOM 725 C CA . GLU A 1 87 ? 4.560 -0.213 16.591 1.00 97.38 87 GLU A CA 1
ATOM 726 C C . GLU A 1 87 ? 3.147 0.122 17.093 1.00 97.38 87 GLU A C 1
ATOM 728 O O . GLU A 1 87 ? 2.988 0.755 18.138 1.00 97.38 87 GLU A O 1
ATOM 733 N N . ASN A 1 88 ? 2.113 -0.335 16.381 1.00 96.31 88 ASN A N 1
ATOM 734 C CA . ASN A 1 88 ? 0.716 -0.030 16.658 1.00 96.31 88 ASN A CA 1
ATOM 735 C C . ASN A 1 88 ? -0.135 -1.298 16.542 1.00 96.31 88 ASN A C 1
ATOM 737 O O . ASN A 1 88 ? -0.242 -1.890 15.472 1.00 96.31 88 ASN A O 1
ATOM 741 N N . LYS A 1 89 ? -0.817 -1.693 17.624 1.00 95.88 89 LYS A N 1
ATOM 742 C CA . LYS A 1 89 ? -1.765 -2.816 17.561 1.00 95.88 89 LYS A CA 1
ATOM 743 C C . LYS A 1 89 ? -2.866 -2.522 16.542 1.00 95.88 89 LYS A C 1
ATOM 745 O O . LYS A 1 89 ? -3.471 -1.454 16.611 1.00 95.88 89 LYS A O 1
ATOM 750 N N . LEU A 1 90 ? -3.177 -3.493 15.682 1.00 97.06 90 LEU A N 1
ATOM 751 C CA . LEU A 1 90 ? -4.213 -3.355 14.654 1.00 97.06 90 LEU A CA 1
ATOM 752 C C . LEU A 1 90 ? -5.555 -2.882 15.236 1.00 97.06 90 LEU A C 1
ATOM 754 O O . LEU A 1 90 ? -6.120 -1.916 14.738 1.00 97.06 90 LEU A O 1
ATOM 758 N N . ASP A 1 91 ? -6.004 -3.463 16.351 1.00 96.75 91 ASP A N 1
ATOM 759 C CA . ASP A 1 91 ? -7.242 -3.044 17.027 1.00 96.75 91 ASP A CA 1
ATOM 760 C C . ASP A 1 91 ? -7.239 -1.556 17.424 1.00 96.75 91 ASP A C 1
ATOM 762 O O . ASP A 1 91 ? -8.270 -0.890 17.355 1.00 96.75 91 ASP A O 1
ATOM 766 N N . ASN A 1 92 ? -6.079 -1.009 17.808 1.00 96.62 92 ASN A N 1
ATOM 767 C CA . ASN A 1 92 ? -5.953 0.410 18.148 1.00 96.62 92 ASN A CA 1
ATOM 768 C C . ASN A 1 92 ? -6.015 1.293 16.897 1.00 96.62 92 ASN A C 1
ATOM 770 O O . ASN A 1 92 ? -6.586 2.378 16.950 1.00 96.62 92 ASN A O 1
ATOM 774 N N . LEU A 1 93 ? -5.427 0.837 15.786 1.00 96.81 93 LEU A N 1
ATOM 775 C CA . LEU A 1 93 ? -5.488 1.541 14.505 1.00 96.81 93 LEU A CA 1
ATOM 776 C C . LEU A 1 93 ? -6.924 1.590 13.969 1.00 96.81 93 LEU A C 1
ATOM 778 O O . LEU A 1 93 ? -7.361 2.626 13.481 1.00 96.81 93 LEU A O 1
ATOM 782 N N . LEU A 1 94 ? -7.669 0.492 14.115 1.00 97.31 94 LEU A N 1
ATOM 783 C CA . LEU A 1 94 ? -9.051 0.371 13.649 1.00 97.31 94 LEU A CA 1
ATOM 784 C C . LEU A 1 94 ? -10.069 1.076 14.554 1.00 97.31 94 LEU A C 1
ATOM 786 O O . LEU A 1 94 ? -11.183 1.337 14.117 1.00 97.31 94 LEU A O 1
ATOM 790 N N . ALA A 1 95 ? -9.710 1.436 15.790 1.00 95.69 95 ALA A N 1
ATOM 791 C CA . ALA A 1 95 ? -10.626 2.089 16.731 1.00 95.69 95 ALA A CA 1
ATOM 792 C C . ALA A 1 95 ? -11.166 3.448 16.240 1.00 95.69 95 ALA A C 1
ATOM 794 O O . ALA A 1 95 ? -12.192 3.916 16.734 1.00 95.69 95 ALA A O 1
ATOM 795 N N . VAL A 1 96 ? -10.473 4.082 15.289 1.00 92.62 96 VAL A N 1
ATOM 796 C CA . VAL A 1 96 ? -10.860 5.363 14.673 1.00 92.62 96 VAL A CA 1
ATOM 797 C C . VAL A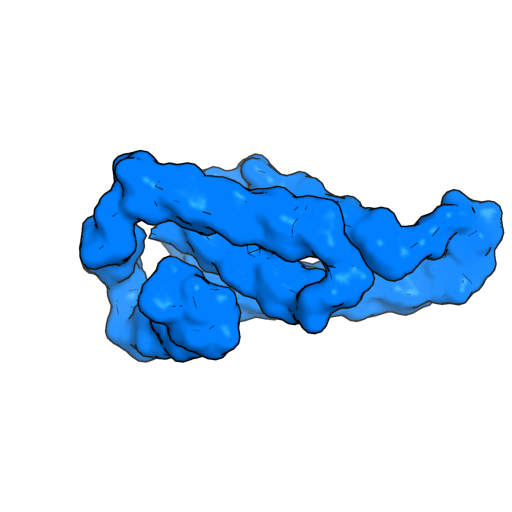 1 96 ? -11.432 5.204 13.261 1.00 92.62 96 VAL A C 1
ATOM 799 O O . VAL A 1 96 ? -11.719 6.204 12.609 1.00 92.62 96 VAL A O 1
ATOM 802 N N . VAL A 1 97 ? -11.584 3.967 12.781 1.00 96.25 97 VAL A N 1
ATOM 803 C CA . VAL A 1 97 ? -12.040 3.650 11.425 1.00 96.25 97 VAL A CA 1
ATOM 804 C C . VAL A 1 97 ? -13.498 3.177 11.486 1.00 96.25 97 VAL A C 1
ATOM 806 O O . VAL A 1 97 ? -13.806 2.257 12.250 1.00 96.25 97 VAL A O 1
ATOM 809 N N . PRO A 1 98 ? -14.421 3.781 10.715 1.00 96.94 98 PRO A N 1
ATOM 810 C CA . PRO A 1 98 ? -15.772 3.264 10.529 1.00 96.94 98 PRO A CA 1
ATOM 811 C C . PRO A 1 98 ? -15.785 1.785 10.139 1.00 96.94 98 PRO A C 1
ATOM 813 O O . PRO A 1 98 ? -14.898 1.294 9.444 1.00 96.94 98 PRO A O 1
ATOM 816 N N . LYS A 1 99 ? -16.820 1.065 10.572 1.00 96.81 99 LYS A N 1
ATOM 817 C CA . LYS A 1 99 ? -16.891 -0.390 10.416 1.00 96.81 99 LYS A CA 1
ATOM 818 C C . LYS A 1 99 ? -16.805 -0.824 8.951 1.00 96.81 99 LYS A C 1
ATOM 820 O O . LYS A 1 99 ? -16.056 -1.742 8.644 1.00 96.81 99 LYS A O 1
ATOM 825 N N . GLU A 1 100 ? -17.558 -0.175 8.071 1.00 97.19 100 GLU A N 1
ATOM 826 C CA . GLU A 1 100 ? -17.618 -0.513 6.647 1.00 97.19 100 GLU A CA 1
ATOM 827 C C . GLU A 1 100 ? -16.249 -0.344 5.973 1.00 97.19 100 GLU A C 1
ATOM 829 O O . GLU A 1 100 ? -15.820 -1.190 5.195 1.00 97.19 100 GLU A O 1
ATOM 834 N N . GLU A 1 101 ? -15.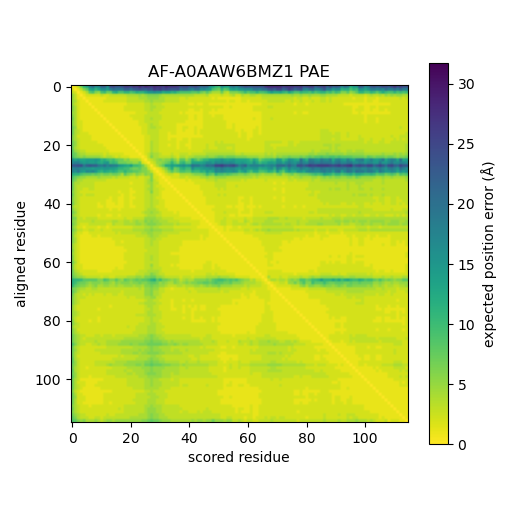530 0.719 6.332 1.00 98.06 101 GLU A N 1
ATOM 835 C CA . GLU A 1 101 ? -14.181 0.988 5.842 1.00 98.06 101 GLU A CA 1
ATOM 836 C C . GLU A 1 101 ? -13.160 -0.024 6.393 1.00 98.06 101 GLU A C 1
ATOM 838 O O . GLU A 1 101 ? -12.308 -0.530 5.661 1.00 98.06 101 GLU A O 1
ATOM 843 N N . ALA A 1 102 ? -13.259 -0.357 7.683 1.00 98.12 102 ALA A N 1
ATOM 844 C CA . ALA A 1 102 ? -12.403 -1.355 8.313 1.00 98.12 102 ALA A CA 1
ATOM 845 C C . ALA A 1 102 ? -12.599 -2.747 7.693 1.00 98.12 102 ALA A C 1
ATOM 847 O O . ALA A 1 102 ? -11.624 -3.470 7.503 1.00 98.12 102 ALA A O 1
ATOM 848 N N . GLU A 1 103 ? -13.838 -3.124 7.362 1.00 98.31 103 GLU A N 1
ATOM 849 C CA . GLU A 1 103 ? -14.147 -4.384 6.679 1.00 98.31 103 GLU A CA 1
ATOM 850 C C . GLU A 1 103 ? -13.474 -4.464 5.301 1.00 98.31 103 GLU A C 1
ATOM 852 O O . GLU A 1 103 ? -12.928 -5.515 4.960 1.00 98.31 103 GLU A O 1
ATOM 857 N N . GLU A 1 104 ? -13.444 -3.363 4.545 1.00 98.38 104 GLU A N 1
ATOM 858 C CA . GLU A 1 104 ? -12.750 -3.292 3.255 1.00 98.38 104 GLU A CA 1
ATOM 859 C C . GLU A 1 104 ? -11.227 -3.427 3.412 1.00 98.38 104 GLU A C 1
ATOM 861 O O . GLU A 1 104 ? -10.615 -4.279 2.767 1.00 98.38 104 GLU A O 1
ATOM 866 N N . LEU A 1 105 ? -10.612 -2.657 4.318 1.00 98.50 105 LEU A N 1
ATOM 867 C CA . LEU A 1 105 ? -9.171 -2.750 4.583 1.00 98.50 105 LEU A CA 1
ATOM 868 C C . LEU A 1 105 ? -8.775 -4.163 5.040 1.00 98.50 105 LEU A C 1
ATOM 870 O O . LEU A 1 105 ? -7.805 -4.739 4.547 1.00 98.50 105 LEU A O 1
ATOM 874 N N . LEU A 1 106 ? -9.531 -4.742 5.976 1.00 98.56 106 LEU A N 1
ATOM 875 C CA . LEU A 1 106 ? -9.272 -6.087 6.484 1.00 98.56 106 LEU A CA 1
ATOM 876 C C . LEU A 1 106 ? -9.444 -7.146 5.395 1.00 98.56 106 LEU A C 1
ATOM 878 O O . LEU A 1 106 ? -8.703 -8.130 5.388 1.00 98.56 106 LEU A O 1
ATOM 882 N N . HIS A 1 107 ? -10.397 -6.976 4.479 1.00 98.44 107 HIS A N 1
ATOM 883 C CA . HIS A 1 107 ? -10.559 -7.874 3.340 1.00 98.44 107 HIS A CA 1
ATOM 884 C C . HIS A 1 107 ? -9.296 -7.902 2.468 1.00 98.44 107 HIS A C 1
ATOM 886 O O . HIS A 1 107 ? -8.757 -8.982 2.208 1.00 98.44 107 HIS A O 1
ATOM 892 N N . ASP A 1 108 ? -8.777 -6.728 2.105 1.00 98.06 108 ASP A N 1
ATOM 893 C CA . ASP A 1 108 ? -7.566 -6.596 1.291 1.00 98.06 108 ASP A CA 1
ATOM 894 C C . ASP A 1 108 ? -6.337 -7.162 2.036 1.00 98.06 108 ASP A C 1
ATOM 896 O O . ASP A 1 108 ? -5.563 -7.946 1.477 1.00 98.06 108 ASP A O 1
ATOM 900 N N . MET A 1 109 ? -6.203 -6.891 3.341 1.00 98.00 109 MET A N 1
ATOM 901 C CA . MET A 1 109 ? -5.126 -7.448 4.174 1.00 98.00 109 MET A CA 1
ATOM 902 C C . MET A 1 109 ? -5.163 -8.982 4.281 1.00 98.00 109 MET A C 1
ATOM 904 O O . MET A 1 109 ? -4.108 -9.623 4.251 1.00 98.00 109 MET A O 1
ATOM 908 N N . ASN A 1 110 ? -6.356 -9.583 4.367 1.00 97.94 110 ASN A N 1
ATOM 909 C CA . ASN A 1 110 ? -6.531 -11.039 4.375 1.00 97.94 110 ASN A CA 1
ATOM 910 C C . ASN A 1 110 ? -6.106 -11.669 3.040 1.00 97.94 110 ASN A C 1
ATOM 912 O O . ASN A 1 110 ? -5.416 -12.690 3.029 1.00 97.94 110 ASN A O 1
ATOM 916 N N . ILE A 1 111 ? -6.479 -11.064 1.904 1.00 96.50 111 ILE A N 1
ATOM 917 C CA . ILE A 1 111 ? -6.062 -11.536 0.571 1.00 96.50 111 ILE A CA 1
ATOM 918 C C . ILE A 1 111 ? -4.534 -11.526 0.451 1.00 96.50 111 ILE A C 1
ATOM 920 O O . ILE A 1 111 ? -3.940 -12.476 -0.068 1.00 96.50 111 ILE A O 1
ATOM 924 N N . LEU A 1 112 ? -3.898 -10.481 0.983 1.00 95.69 112 LEU A N 1
ATOM 925 C CA . LEU A 1 112 ? -2.445 -10.321 1.013 1.00 95.69 112 LEU A CA 1
ATOM 926 C C . LEU A 1 112 ? -1.741 -11.182 2.077 1.00 95.69 112 LEU A C 1
ATOM 928 O O . LEU A 1 112 ? -0.510 -11.221 2.094 1.00 95.69 112 LEU A O 1
ATOM 932 N N . LYS A 1 113 ? -2.491 -11.905 2.924 1.00 95.31 113 LYS A N 1
ATOM 933 C CA . LYS A 1 113 ? -1.979 -12.753 4.020 1.00 95.31 113 LYS A CA 1
ATOM 934 C C . LYS A 1 113 ? -1.124 -11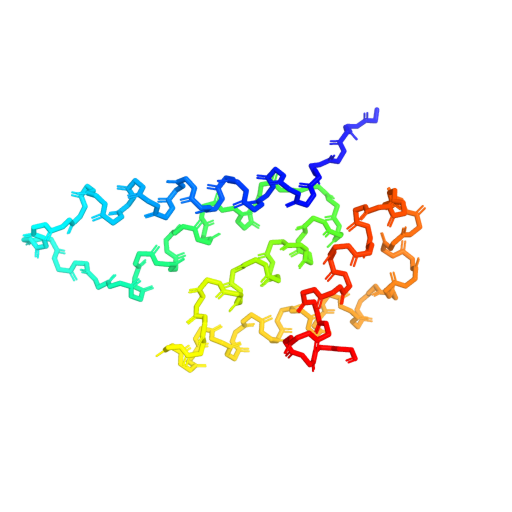.987 5.034 1.00 95.31 113 LYS A C 1
ATOM 936 O O . LYS A 1 113 ? -0.104 -12.491 5.504 1.00 95.31 113 LYS A O 1
ATOM 941 N N . LEU A 1 114 ? -1.524 -10.755 5.332 1.00 94.50 114 LEU A N 1
ATOM 942 C CA . LEU A 1 114 ? -0.864 -9.893 6.319 1.00 94.50 114 LEU A CA 1
ATOM 943 C C . LEU A 1 114 ? -1.376 -10.144 7.745 1.00 94.50 114 LEU A C 1
ATOM 945 O O . LEU A 1 114 ? -0.712 -9.765 8.709 1.00 94.50 114 LEU A O 1
ATOM 949 N N . ILE A 1 115 ? -2.554 -10.764 7.854 1.00 92.31 115 ILE A N 1
ATOM 950 C CA . ILE A 1 115 ? -3.280 -11.107 9.082 1.00 92.31 115 ILE A CA 1
ATOM 951 C C . ILE A 1 115 ? -3.892 -12.502 8.975 1.00 92.31 115 ILE A C 1
ATOM 953 O O . ILE A 1 115 ? -4.024 -12.999 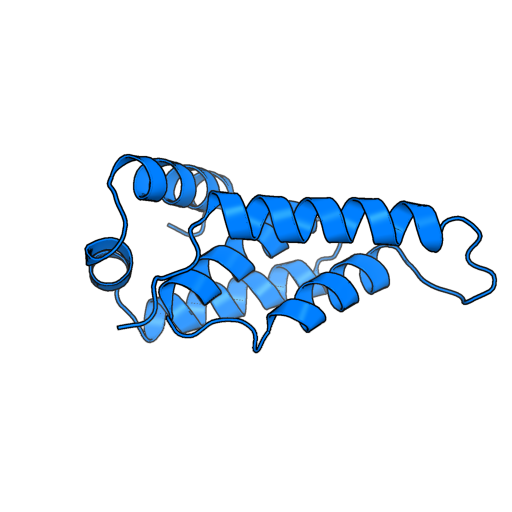7.830 1.00 92.31 115 ILE A O 1
#

pLDDT: mean 94.13, std 7.76, range [52.38, 98.69]

Organism: NCBI:txid2029681

Secondary structure (DSSP, 8-state):
-PPPPPHHHHHHHHHHHHHHHHHHTTT-TT---HHHHHHHHHHTTTTS-SSHHHHHHHHHHHHHHHTTS-HHHHHHHHHHHHHHHHHS-HHHHHTTS-HHHHHHHHHHHHHTT--